Protein AF-A0A0S2SGB0-F1 (afdb_monomer_lite)

pLDDT: mean 75.81, std 6.67, range [55.56, 84.81]

Foldseek 3Di:
DPVVLVVLLCQCVVVVHCVSSVVVVDDSVRNVVSQVVVCVVVVHRSDDD

Sequence (49 aa):
MDLNAAQIFATIVDRGSFTAAAALGMTKATVSRRMADLERHLGVRLLYR

Secondary structure (DSSP, 8-state):
--HHHHHHHHHHHHTTSHHHHHTTT--HHHHHHHHHHHHHHHTS-----

Radius of gyration: 9.71 Å; chains: 1; bounding box: 20×21×22 Å

Organism: NCBI:txid652

InterPro domains:
  IPR000847 LysR, HTH, N-terminal domain [PF00126] (3-49)
  IPR000847 LysR, HTH, N-terminal domain [PS50931] (1-49)
  IPR036388 Winged helix-like DNA-binding domain superfamily [G3DSA:1.10.10.10] (1-49)
  IPR036390 Winged helix DNA-binding domain superfamily [SSF46785] (1-49)
  IPR058163 LysR-type transcriptional regulator, proteobacterial-type [PTHR30537] (2-49)

Structure (mmCIF, N/CA/C/O backbone):
data_AF-A0A0S2SGB0-F1
#
_entry.id   AF-A0A0S2SGB0-F1
#
loop_
_atom_site.group_PDB
_atom_site.id
_atom_site.type_symbol
_atom_site.label_atom_id
_atom_site.label_alt_id
_atom_site.label_comp_id
_atom_site.label_asym_id
_atom_site.label_entity_id
_atom_site.label_seq_id
_atom_site.pdbx_PDB_ins_code
_atom_site.Cartn_x
_atom_site.Cartn_y
_atom_site.Cartn_z
_atom_site.occupancy
_atom_site.B_iso_or_equiv
_atom_site.auth_seq_id
_atom_site.auth_comp_id
_atom_site.auth_asym_id
_atom_site.auth_atom_id
_atom_site.pdbx_PDB_model_num
ATOM 1 N N . MET A 1 1 ? -10.073 9.323 -5.258 1.00 55.56 1 MET A N 1
ATOM 2 C CA . MET A 1 1 ? -9.960 7.919 -4.817 1.00 55.56 1 MET A CA 1
ATOM 3 C C . MET A 1 1 ? -8.873 7.263 -5.652 1.00 55.56 1 MET A C 1
ATOM 5 O O . MET A 1 1 ? -9.092 6.986 -6.824 1.00 55.56 1 MET A O 1
ATOM 9 N N . ASP A 1 2 ? -7.678 7.105 -5.089 1.00 67.25 2 ASP A N 1
ATOM 10 C CA . ASP A 1 2 ? -6.532 6.521 -5.790 1.00 67.25 2 ASP A CA 1
ATOM 11 C C . ASP A 1 2 ? -6.635 4.993 -5.815 1.00 67.25 2 ASP A C 1
ATOM 13 O O . ASP A 1 2 ? -6.187 4.302 -4.900 1.00 67.25 2 ASP A O 1
ATOM 17 N N . LEU A 1 3 ? -7.218 4.457 -6.890 1.00 73.00 3 LEU A N 1
ATOM 18 C CA . LEU A 1 3 ? -7.372 3.011 -7.107 1.00 73.00 3 LEU A CA 1
ATOM 19 C C . LEU A 1 3 ? -6.029 2.263 -7.025 1.00 73.00 3 LEU A C 1
ATOM 21 O O . LEU A 1 3 ? -5.951 1.161 -6.487 1.00 73.00 3 LEU A O 1
ATOM 25 N N . ASN A 1 4 ? -4.955 2.912 -7.484 1.00 75.12 4 ASN A N 1
ATOM 26 C CA . ASN A 1 4 ? -3.593 2.389 -7.405 1.00 75.12 4 ASN A CA 1
ATOM 27 C C . ASN A 1 4 ? -3.157 2.106 -5.964 1.00 75.12 4 ASN A C 1
ATOM 29 O O . ASN A 1 4 ? -2.507 1.097 -5.709 1.00 75.12 4 ASN A O 1
ATOM 33 N N . ALA A 1 5 ? -3.505 2.972 -5.012 1.00 74.25 5 ALA A N 1
ATOM 34 C CA . ALA A 1 5 ? -3.117 2.787 -3.619 1.00 74.25 5 ALA A CA 1
ATOM 35 C C . ALA A 1 5 ? -3.876 1.616 -2.976 1.00 74.25 5 ALA A C 1
ATOM 37 O O . ALA A 1 5 ? -3.268 0.810 -2.273 1.00 74.25 5 ALA A O 1
ATOM 38 N N . ALA A 1 6 ? -5.164 1.459 -3.297 1.00 78.44 6 ALA A N 1
ATOM 39 C CA . ALA A 1 6 ? -5.959 0.313 -2.860 1.00 78.44 6 ALA A CA 1
ATOM 40 C C . ALA A 1 6 ? -5.435 -1.015 -3.440 1.00 78.44 6 ALA A C 1
ATOM 42 O O . ALA A 1 6 ? -5.342 -2.001 -2.714 1.00 78.44 6 ALA A O 1
ATOM 43 N N . GLN A 1 7 ? -5.019 -1.042 -4.711 1.00 79.56 7 GLN A N 1
ATOM 44 C CA . GLN A 1 7 ? -4.406 -2.227 -5.328 1.00 79.56 7 GLN A CA 1
ATOM 45 C C . GLN A 1 7 ? -3.068 -2.602 -4.682 1.00 79.56 7 GLN A C 1
ATOM 47 O O . GLN A 1 7 ? -2.809 -3.778 -4.418 1.00 79.56 7 GLN A O 1
ATOM 52 N N . ILE A 1 8 ? -2.224 -1.606 -4.398 1.00 78.94 8 ILE A N 1
ATOM 53 C CA . ILE A 1 8 ? -0.968 -1.819 -3.672 1.00 78.94 8 ILE A CA 1
ATOM 54 C C . ILE A 1 8 ? -1.273 -2.373 -2.278 1.00 78.94 8 ILE A C 1
ATOM 56 O O . ILE A 1 8 ? -0.630 -3.328 -1.856 1.00 78.94 8 ILE A O 1
ATOM 60 N N . PHE A 1 9 ? -2.272 -1.823 -1.585 1.00 78.62 9 PHE A N 1
ATOM 61 C CA . PHE A 1 9 ? -2.678 -2.289 -0.261 1.00 78.62 9 PHE A CA 1
ATOM 62 C C . PHE A 1 9 ? -3.175 -3.727 -0.274 1.00 78.62 9 PHE A C 1
ATOM 64 O O . PHE A 1 9 ? -2.640 -4.544 0.471 1.00 78.62 9 PHE A O 1
ATOM 71 N N . ALA A 1 10 ? -4.095 -4.059 -1.178 1.00 82.19 10 ALA A N 1
ATOM 72 C CA . ALA A 1 10 ? -4.561 -5.426 -1.365 1.00 82.19 10 ALA A CA 1
ATOM 73 C C . ALA A 1 10 ? -3.388 -6.383 -1.623 1.00 82.19 10 ALA A C 1
ATOM 75 O O . ALA A 1 10 ? -3.312 -7.431 -0.999 1.00 82.19 10 ALA A O 1
ATOM 76 N N . THR A 1 11 ? -2.418 -5.985 -2.451 1.00 79.62 11 THR A N 1
ATOM 77 C CA . THR A 1 11 ? -1.234 -6.808 -2.755 1.00 79.62 11 THR A CA 1
ATOM 78 C C . THR A 1 11 ? -0.314 -6.998 -1.542 1.00 79.62 11 THR A C 1
ATOM 80 O O . THR A 1 11 ? 0.246 -8.076 -1.357 1.00 79.62 11 THR A O 1
ATOM 83 N N . ILE A 1 12 ? -0.129 -5.968 -0.709 1.00 79.00 12 ILE A N 1
ATOM 84 C CA . ILE A 1 12 ? 0.703 -6.058 0.504 1.00 79.00 12 ILE A CA 1
ATOM 85 C C . ILE A 1 12 ? 0.029 -6.912 1.570 1.00 79.00 12 ILE A C 1
ATOM 87 O O . ILE A 1 12 ? 0.721 -7.692 2.217 1.00 79.00 12 ILE A O 1
ATOM 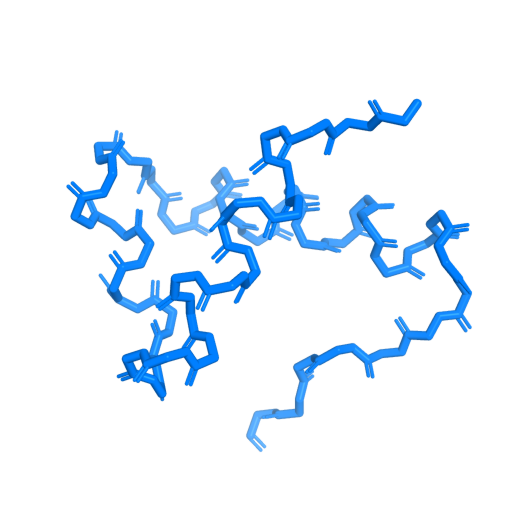91 N N . VAL A 1 13 ? -1.286 -6.772 1.748 1.00 80.00 13 VAL A N 1
ATOM 92 C CA . VAL A 1 13 ? -2.065 -7.568 2.704 1.00 80.00 13 VAL A CA 1
ATOM 93 C C . VAL A 1 13 ? -2.122 -9.026 2.268 1.00 80.00 13 VAL A C 1
ATOM 95 O O . VAL A 1 13 ? -1.817 -9.900 3.069 1.00 80.00 13 VAL A O 1
ATOM 98 N N . ASP A 1 14 ? -2.427 -9.282 0.995 1.00 78.88 14 ASP A N 1
ATOM 99 C CA . ASP A 1 14 ? -2.514 -10.630 0.423 1.00 78.88 14 ASP A CA 1
ATOM 100 C C . ASP A 1 14 ? -1.182 -11.385 0.530 1.00 78.88 14 ASP A C 1
ATOM 102 O O . ASP A 1 14 ? -1.134 -12.552 0.907 1.00 78.88 14 ASP A O 1
ATOM 106 N N . ARG A 1 15 ? -0.063 -10.696 0.282 1.00 77.06 15 ARG A N 1
ATOM 107 C CA . ARG A 1 15 ? 1.276 -11.294 0.384 1.00 77.06 15 ARG A CA 1
ATOM 108 C C . ARG A 1 15 ? 1.962 -11.087 1.740 1.00 77.06 15 ARG A C 1
ATOM 110 O O . ARG A 1 15 ? 3.110 -11.497 1.901 1.00 77.06 15 ARG A O 1
ATOM 117 N N . GLY A 1 16 ? 1.315 -10.410 2.688 1.00 70.38 16 GLY A N 1
ATOM 118 C CA . GLY A 1 16 ? 1.826 -10.124 4.035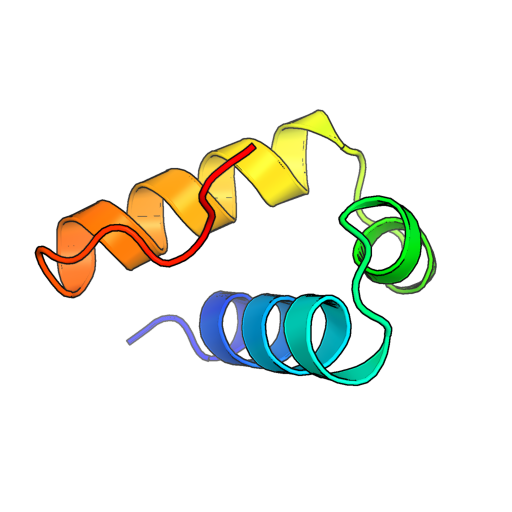 1.00 70.38 16 GLY A CA 1
ATOM 119 C C . GLY A 1 16 ? 3.132 -9.318 4.111 1.00 70.38 16 GLY A C 1
ATOM 120 O O . GLY A 1 16 ? 3.795 -9.329 5.146 1.00 70.38 16 GLY A O 1
ATOM 121 N N . SER A 1 17 ? 3.569 -8.652 3.035 1.00 70.12 17 SER A N 1
ATOM 122 C CA . SER A 1 17 ? 4.886 -8.003 3.002 1.00 70.12 17 SER A CA 1
ATOM 123 C C . SER A 1 17 ? 4.931 -6.768 2.110 1.00 70.12 17 SER A C 1
ATOM 125 O O . SER A 1 17 ? 4.533 -6.807 0.951 1.00 70.12 17 SER A O 1
ATOM 127 N N . PHE A 1 18 ? 5.544 -5.683 2.596 1.00 69.06 18 PHE A N 1
ATOM 128 C CA . PHE A 1 18 ? 5.854 -4.497 1.780 1.00 69.06 18 PHE A CA 1
ATOM 129 C C . PHE A 1 18 ? 6.690 -4.824 0.537 1.00 69.06 18 PHE A C 1
ATOM 131 O O . PHE A 1 18 ? 6.618 -4.128 -0.474 1.00 69.06 18 PHE A O 1
ATOM 138 N N . THR A 1 19 ? 7.479 -5.894 0.603 1.00 69.38 19 THR A N 1
ATOM 139 C CA . THR A 1 19 ? 8.304 -6.384 -0.505 1.00 69.38 19 THR A CA 1
ATOM 140 C C . THR A 1 19 ? 7.451 -6.920 -1.657 1.00 69.38 19 THR A C 1
ATOM 142 O O . THR A 1 19 ? 7.878 -6.869 -2.805 1.00 69.38 19 THR A O 1
ATOM 145 N N . ALA A 1 20 ? 6.215 -7.353 -1.392 1.00 71.44 20 ALA A N 1
ATOM 146 C CA . ALA A 1 20 ? 5.274 -7.772 -2.424 1.00 71.44 20 ALA A CA 1
ATOM 147 C C . ALA A 1 20 ? 4.855 -6.634 -3.352 1.00 71.44 20 ALA A C 1
ATOM 149 O O . ALA A 1 20 ? 4.720 -6.843 -4.553 1.00 71.44 20 ALA A O 1
ATOM 150 N N . ALA A 1 21 ? 4.707 -5.419 -2.824 1.00 69.62 21 ALA A N 1
ATOM 151 C CA . ALA A 1 21 ? 4.422 -4.253 -3.652 1.00 69.62 21 ALA A CA 1
ATOM 152 C C . ALA A 1 21 ? 5.597 -3.873 -4.563 1.00 69.62 21 ALA A C 1
ATOM 154 O O . ALA A 1 21 ? 5.383 -3.237 -5.593 1.00 69.62 21 ALA A O 1
ATOM 155 N N . ALA A 1 22 ? 6.824 -4.306 -4.248 1.00 68.12 22 ALA A N 1
ATOM 156 C CA . ALA A 1 22 ? 7.946 -4.162 -5.172 1.00 68.12 22 ALA A CA 1
ATOM 157 C C . ALA A 1 22 ? 7.775 -5.023 -6.436 1.00 68.12 22 ALA A C 1
ATOM 159 O O . ALA A 1 22 ? 8.274 -4.650 -7.495 1.00 68.12 22 ALA A O 1
ATOM 160 N N . ALA A 1 23 ? 6.997 -6.113 -6.369 1.00 67.56 23 ALA A N 1
ATOM 161 C CA . ALA A 1 23 ? 6.654 -6.922 -7.541 1.00 67.56 23 ALA A CA 1
ATOM 162 C C . ALA A 1 23 ? 5.759 -6.172 -8.546 1.00 67.56 23 ALA A C 1
ATOM 164 O O . ALA A 1 23 ? 5.710 -6.549 -9.711 1.00 67.56 23 ALA A O 1
ATOM 165 N N . LEU A 1 24 ? 5.102 -5.082 -8.128 1.00 72.62 24 LEU A N 1
ATOM 166 C CA . LEU A 1 24 ? 4.365 -4.173 -9.014 1.00 72.62 24 LEU A CA 1
ATOM 167 C C . LEU A 1 24 ? 5.287 -3.156 -9.722 1.00 72.62 24 LEU A C 1
ATOM 169 O O . LEU A 1 24 ? 4.805 -2.178 -10.288 1.00 72.62 24 LEU A O 1
ATOM 173 N N . GLY A 1 25 ? 6.613 -3.336 -9.653 1.00 72.31 25 GLY A N 1
ATOM 174 C CA . GLY A 1 25 ? 7.597 -2.419 -10.238 1.00 72.31 25 GLY A CA 1
ATOM 175 C C . GLY A 1 25 ? 7.753 -1.105 -9.467 1.00 72.31 25 GLY A C 1
ATOM 176 O O . GLY A 1 25 ? 8.327 -0.145 -9.977 1.00 72.31 25 GLY A O 1
ATOM 177 N N . MET A 1 26 ? 7.233 -1.032 -8.239 1.00 76.50 26 MET A N 1
ATOM 178 C CA . MET A 1 26 ? 7.277 0.174 -7.417 1.00 76.50 26 MET A CA 1
ATOM 179 C C . MET A 1 26 ? 8.414 0.103 -6.406 1.00 76.50 26 MET A C 1
ATOM 181 O O . MET A 1 26 ? 8.586 -0.886 -5.698 1.00 76.50 26 MET A O 1
ATOM 185 N N . THR A 1 27 ? 9.180 1.184 -6.279 1.00 78.44 27 THR A N 1
ATOM 186 C CA . THR A 1 27 ? 10.211 1.251 -5.239 1.00 78.44 27 THR A CA 1
ATOM 187 C C . THR A 1 27 ? 9.577 1.302 -3.848 1.00 78.44 27 THR A C 1
ATOM 189 O O . THR A 1 27 ? 8.489 1.853 -3.658 1.00 78.44 27 THR A O 1
ATOM 192 N N . LYS A 1 28 ? 10.293 0.796 -2.838 1.00 74.62 28 LYS A N 1
ATOM 193 C CA . LYS A 1 28 ? 9.864 0.827 -1.428 1.00 74.62 28 LYS A CA 1
ATOM 194 C C . LYS A 1 28 ? 9.490 2.246 -0.960 1.00 74.62 28 LYS A C 1
ATOM 196 O O . LYS A 1 28 ? 8.558 2.413 -0.177 1.00 74.62 28 LYS A O 1
ATOM 201 N N . ALA A 1 29 ? 10.169 3.269 -1.488 1.00 79.69 29 ALA A N 1
ATOM 202 C CA . ALA A 1 29 ? 9.882 4.676 -1.216 1.00 79.69 29 ALA A CA 1
ATOM 203 C C . ALA A 1 29 ? 8.534 5.132 -1.801 1.00 79.69 29 ALA A C 1
ATOM 205 O O . ALA A 1 29 ? 7.761 5.800 -1.115 1.00 79.69 29 ALA A O 1
ATOM 206 N N . THR A 1 30 ? 8.225 4.747 -3.044 1.00 81.56 30 THR A N 1
ATOM 207 C CA . THR A 1 30 ? 6.935 5.042 -3.688 1.00 81.56 30 THR A CA 1
ATOM 208 C C . THR A 1 30 ? 5.784 4.337 -2.976 1.00 81.56 30 THR A C 1
ATOM 210 O O . THR A 1 30 ? 4.743 4.948 -2.747 1.00 81.56 30 THR A O 1
ATOM 213 N N . VAL A 1 31 ? 5.981 3.073 -2.593 1.00 79.81 31 VAL A N 1
ATOM 214 C CA . VAL A 1 31 ? 4.989 2.280 -1.854 1.00 79.81 31 VAL A CA 1
ATOM 215 C C . VAL A 1 31 ? 4.696 2.909 -0.495 1.00 79.81 31 VAL A C 1
ATOM 217 O O . VAL A 1 31 ? 3.533 3.112 -0.164 1.00 79.81 31 VAL A O 1
ATOM 220 N N . SER A 1 32 ? 5.734 3.278 0.261 1.00 79.19 32 SER A N 1
ATOM 221 C CA . SER A 1 32 ? 5.586 3.948 1.558 1.00 79.19 32 SER A CA 1
ATOM 222 C C . SER A 1 32 ? 4.827 5.272 1.434 1.00 79.19 32 SER A C 1
ATOM 224 O O . SER A 1 32 ? 3.888 5.523 2.183 1.00 79.19 32 SER A O 1
ATOM 226 N N . ARG A 1 33 ? 5.161 6.090 0.426 1.00 83.56 33 ARG A N 1
ATOM 227 C CA . ARG A 1 33 ? 4.489 7.376 0.197 1.00 83.56 33 ARG A CA 1
ATOM 228 C C . ARG A 1 33 ? 3.013 7.199 -0.174 1.00 83.56 33 ARG A C 1
ATOM 230 O O . ARG A 1 33 ? 2.164 7.853 0.418 1.00 83.56 33 ARG A O 1
ATOM 237 N N . ARG A 1 34 ? 2.706 6.266 -1.084 1.00 80.56 34 ARG A N 1
ATOM 238 C CA . ARG A 1 34 ? 1.324 5.935 -1.473 1.00 80.56 34 ARG A CA 1
ATOM 239 C C . ARG A 1 34 ? 0.517 5.346 -0.321 1.00 80.56 34 ARG A C 1
ATOM 241 O O . ARG A 1 34 ? -0.658 5.669 -0.198 1.00 80.56 34 ARG A O 1
ATOM 248 N N . MET A 1 35 ? 1.138 4.528 0.527 1.00 79.50 35 MET A N 1
ATOM 249 C CA . MET A 1 35 ? 0.503 4.047 1.753 1.00 79.50 35 MET A CA 1
ATOM 250 C C . MET A 1 35 ? 0.207 5.185 2.711 1.00 79.50 35 MET A C 1
ATOM 252 O O . MET A 1 35 ? -0.921 5.297 3.162 1.00 79.50 35 MET A O 1
ATOM 256 N N . ALA A 1 36 ? 1.168 6.070 2.960 1.00 82.38 36 ALA A N 1
ATOM 257 C CA . ALA A 1 36 ? 0.960 7.210 3.841 1.00 82.38 36 ALA A CA 1
ATOM 258 C C . ALA A 1 36 ? -0.129 8.165 3.319 1.00 82.38 36 ALA A C 1
ATOM 260 O O . ALA A 1 36 ? -0.862 8.745 4.114 1.00 82.38 36 ALA A O 1
ATOM 261 N N . ASP A 1 37 ? -0.246 8.352 2.000 1.00 84.12 37 ASP A N 1
ATOM 262 C CA . ASP A 1 37 ? -1.356 9.100 1.396 1.00 84.12 37 ASP A CA 1
ATOM 263 C C . ASP A 1 37 ? -2.696 8.382 1.589 1.00 84.12 37 ASP A C 1
ATOM 265 O O . ASP A 1 37 ? -3.679 9.022 1.958 1.00 84.12 37 ASP A O 1
ATOM 269 N N . LEU A 1 38 ? -2.734 7.060 1.403 1.00 82.12 38 LEU A N 1
ATOM 270 C CA . LEU A 1 38 ? -3.935 6.246 1.590 1.00 82.12 38 LEU A CA 1
ATOM 271 C C . LEU A 1 38 ? -4.394 6.228 3.052 1.00 82.12 38 LEU A C 1
ATOM 273 O O . LEU A 1 38 ? -5.564 6.467 3.328 1.00 82.12 38 LEU A O 1
ATOM 277 N N . GLU A 1 39 ? -3.475 6.010 3.988 1.00 84.81 39 GLU A N 1
ATOM 278 C CA . GLU A 1 39 ? -3.726 6.065 5.429 1.00 84.81 39 GLU A CA 1
ATOM 279 C C . GLU A 1 39 ? -4.249 7.438 5.849 1.00 84.81 39 GLU A C 1
ATOM 281 O O . GLU A 1 39 ? -5.194 7.534 6.627 1.00 84.81 39 GLU A O 1
ATOM 286 N N . ARG A 1 40 ? -3.686 8.517 5.293 1.00 84.12 40 ARG A N 1
ATOM 287 C CA . ARG A 1 40 ? -4.148 9.883 5.562 1.00 84.12 40 ARG A CA 1
ATOM 288 C C . ARG A 1 40 ? -5.524 10.153 4.965 1.00 84.12 40 ARG A C 1
ATOM 290 O O . ARG A 1 40 ? -6.310 10.870 5.571 1.00 84.12 40 ARG A O 1
ATOM 297 N N . HIS A 1 41 ? -5.813 9.588 3.795 1.00 82.94 41 HIS A N 1
ATOM 298 C CA . HIS A 1 41 ? -7.103 9.741 3.132 1.00 82.94 41 HIS A CA 1
ATOM 299 C C . HIS A 1 41 ? -8.212 8.951 3.835 1.00 82.94 41 HIS A C 1
ATOM 301 O O . HIS A 1 41 ? -9.321 9.456 3.971 1.00 82.94 41 HIS A O 1
ATOM 307 N N . LEU A 1 42 ? -7.918 7.736 4.307 1.00 82.31 42 LEU A N 1
ATOM 308 C CA . LEU A 1 42 ? -8.863 6.935 5.087 1.00 82.31 42 LEU A CA 1
ATOM 309 C C . LEU A 1 42 ? -8.888 7.314 6.577 1.00 82.31 42 LEU A C 1
ATOM 311 O O . LEU A 1 42 ? -9.815 6.928 7.280 1.00 82.31 42 LEU A O 1
ATOM 315 N N . GLY A 1 43 ? -7.884 8.039 7.072 1.00 82.44 43 GLY A N 1
ATOM 316 C CA . GLY A 1 43 ? -7.743 8.368 8.492 1.00 82.44 43 GLY A CA 1
ATOM 317 C C . GLY A 1 43 ? -7.407 7.164 9.379 1.00 82.44 43 GLY A C 1
ATOM 318 O O . GLY A 1 43 ? -7.607 7.226 10.590 1.00 82.44 43 GLY A O 1
ATOM 319 N N . VAL A 1 44 ? -6.908 6.066 8.803 1.00 80.12 44 VAL A N 1
ATOM 320 C CA . VAL A 1 44 ? -6.600 4.817 9.517 1.00 80.12 44 VAL A CA 1
ATOM 321 C C . VAL A 1 44 ? -5.168 4.381 9.234 1.00 80.12 44 VAL A C 1
ATOM 323 O O . VAL A 1 44 ? -4.670 4.568 8.127 1.00 80.12 44 VAL A O 1
ATOM 326 N N . ARG A 1 45 ? -4.500 3.772 10.221 1.00 77.50 45 ARG A N 1
ATOM 327 C CA . ARG A 1 45 ? -3.230 3.072 9.985 1.00 77.50 45 ARG A CA 1
ATOM 328 C C . ARG A 1 45 ? -3.516 1.672 9.480 1.00 77.50 45 ARG A C 1
ATOM 330 O O . ARG A 1 45 ? -4.154 0.882 10.168 1.00 77.50 45 ARG A O 1
ATOM 337 N N . LEU A 1 46 ? -3.025 1.390 8.286 1.00 71.44 46 LEU A N 1
ATOM 338 C CA . LEU A 1 46 ? -3.215 0.131 7.586 1.00 71.44 46 LEU A CA 1
ATOM 339 C C . LEU A 1 46 ? -2.054 -0.831 7.843 1.00 71.44 46 LEU A C 1
ATOM 341 O O . LEU A 1 46 ? -2.249 -2.043 7.808 1.00 71.44 46 LEU A O 1
ATOM 345 N N . LEU A 1 47 ? -0.857 -0.303 8.123 1.00 68.00 47 LEU A N 1
ATOM 346 C CA . LEU A 1 47 ? 0.331 -1.104 8.399 1.00 68.00 47 LEU A CA 1
ATOM 347 C C . LEU A 1 47 ? 0.908 -0.790 9.780 1.00 68.00 47 LEU A C 1
ATOM 349 O O . LEU A 1 47 ? 1.360 0.317 10.067 1.00 68.00 47 LEU A O 1
ATOM 353 N N . TYR A 1 48 ? 0.926 -1.817 10.625 1.00 62.50 48 TYR A N 1
ATOM 354 C CA . TYR A 1 48 ? 1.730 -1.862 11.839 1.00 62.50 48 TYR A CA 1
ATOM 355 C C . TYR A 1 48 ? 2.983 -2.691 11.552 1.00 62.50 48 TYR A C 1
ATOM 357 O O . TYR A 1 48 ? 2.896 -3.749 10.931 1.00 62.50 48 TYR A O 1
ATOM 365 N N . ARG A 1 49 ? 4.144 -2.151 11.933 1.00 58.59 49 ARG A N 1
ATOM 366 C CA . ARG A 1 49 ? 5.443 -2.815 11.775 1.00 58.59 49 ARG A CA 1
ATOM 367 C C . ARG A 1 49 ? 5.566 -4.041 12.675 1.00 58.59 49 ARG A C 1
ATOM 369 O O . ARG A 1 49 ? 5.064 -3.951 13.819 1.00 58.59 49 ARG A O 1
#

=== Feature glossary ===
A reading guide for the features in this record.

Start from the sequence.

  · This is the polypeptide sequence — one letter per residue, N-terminus first. Length ranges from a few dozen residues for small domains to over a thousand for large multi-domain proteins.

Fold it, and you get atomic coordinates and the backbone conformation that goes with them.

  · Structure coordinates are given as an mmCIF _atom_site loop: one row per atom with element, residue name, chain id, sequence number, and x/y/z position in Å. Only the four main-chain atoms per residue are included here; side chains are omitted to keep the record compact.

  · Backbone dihedral angles. Every residue except chain termini has a φ (preceding-C → N → Cα → C) and a ψ (N → Cα → C → next-N). They are reported in degrees following the IUPAC sign convention. Secondary structure is essentially a statement about which (φ, ψ) basin each residue occupies.

  · The SS8 string is DSSP's per-residue secondary-structure call. α-helix (H) means an i→i+4 H-bond ladder; β-strand (E) means the residue participates in a β-sheet; 3₁₀ (G) and π (I) are tighter and wider helices; 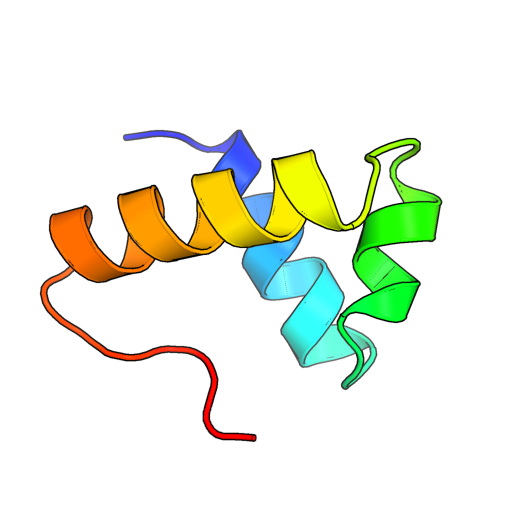T/S are turns/bends; '-' is loop.

  · SS3 is a coarse helix/strand/coil call (letters a/b/c) made by the P-SEA algorithm from inter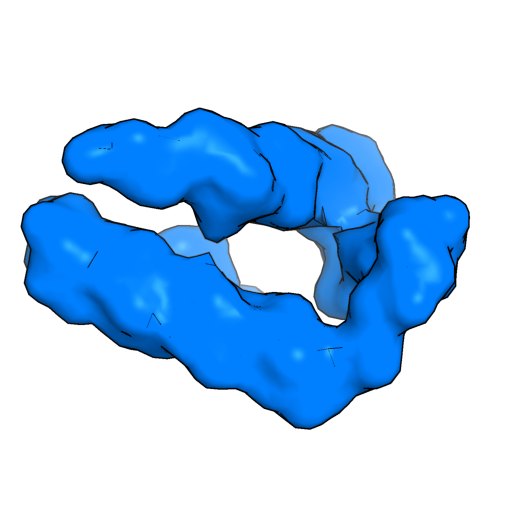-Cα distances and dihedrals. It is less detailed than DSSP but needs only Cα positions.

Summarize the fold with 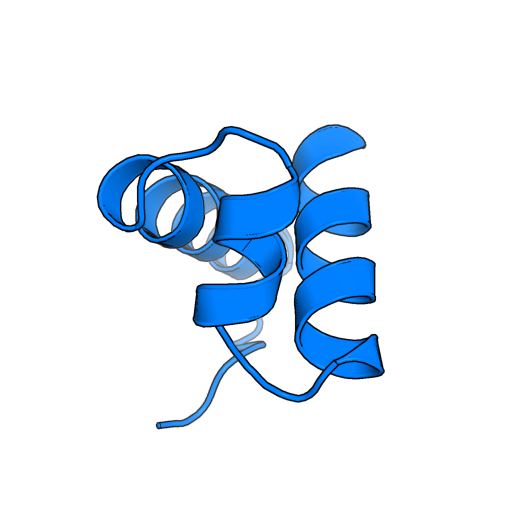a handful of shape descriptors and a per-residue structural alphabet.

  · Radius of gyration (Rg) is the root-mean-square distance of Cα atoms from their centroid — a single number for overall size and compactness. A globular domain of N residues has Rg ≈ 2.2·N^0.38 Å; an extended or disordered ch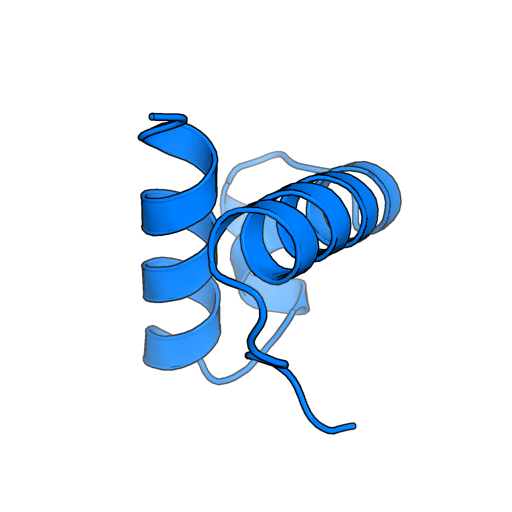ain has a much larger Rg. The Cα contact count is the number of residue pairs whose Cα atoms are within 8 Å and are more than four positions apart in sequence — a standard proxy for tertiary packing density. The bounding box is the smallest axis-aligned box enclosing all Cα atoms.

  · The Foldseek 3Di string encodes local tertiary geometry as a 20-letter alphabet — one character per residue — derived from the relative positions of nearby Cα atoms. Unlike the amino-acid sequence, 3Di is a direct function of the 3D structure, so two proteins with the same fold have similar 3Di strings even at low sequence identity.

  · Solvent-accessible surface area (SASA) is the area in Å² traced out by the centre of a 1.4 Å probe sphere (a water molecule) rolled over the protein's van der Waals surface (Shrake–Rupley / Lee–Richards construction). Buried residues have near-zero SASA; fully exposed residues can exceed 200 Å². The total SASA scales roughly with the number of surface residues.

Ask how reliable the model is.

  · pLDDT (predicted Local Distance Difference Test) is AlphaFold's per-residue confidence score, ranging from 0 to 100. Values above 90 indicate high confidence (typically well-packed cores); 70–90 is confident; 50–70 low confidence; below 50 usually means the region is disordered or the prediction is unreliable there. AlphaFold stores pLDDT in the mmCIF B-factor column.

  · B-factor (Debye–Waller factor) reflects atomic displacement in the crystal lattice. It is an experimental observable (units Å²), not a prediction; low values mean the atom is pinned down, high values mean it moves or is heterogeneous across the crystal.

  · Predicted Aligned Error (PAE) is an AlphaFold confidence matrix: entry (i, j) is the expected error in the position of residue j, in ångströms, when the prediction is superimposed on the true structure at residue i. Low PAE within a block of residues means that block is internally rigid and well-predicted; high PAE between two blocks means their relative placement is uncertain even if each block individually is confident.

Place it in context: what it resembles, what it is annotated as, and how it looks.

  · Nearest PDB neighbors are the top structural matches found by Foldseek when searching this structure against the entire Protein Data Bank. Each hit reports a TM-score (0 to 1; >0.5 almost always implies the same fold) and an E-value. These are *structural* homologs — they may share no detectable sequence similarity.

  · Functional annotations link the protein to curated databases. InterPro entries identify conserved domains and families by matching the sequence against member-database signatures (Pfam, PROSITE, CDD, …). Gene Ontology (GO) terms describe molecular function, biological process, and cellular component in a controlled vocabulary. CATH places the structure in a hierarchical fold classification (Class/Architecture/Topology/Homologous-superfamily). The organism is the source species.

  · Three diagnostic plots accompany the record. The Cα contact map visualizes the tertiary structure as a 2D adjacency matrix (8 Å cutoff, sequence-local contacts suppressed). The Ramachandran plot shows the distribution of backbone (φ, ψ) torsions, with points in the α and β basins reflecting secondary structure content. The PAE plot shows AlphaFold's inter-residue confidence as a color matrix.

  · Six rendered views show the 3D structure from the faces of a cube — i.e. along ±x, ±y, ±z. Rendering representation is drawn randomly per protein from cartoon (secondary-structure ribbons), sticks (backbone bonds), or molecular surface; coloring is either N→C rainbow (blue at the N-terminus through red at the C-terminus) or one color per chain.